Protein AF-A0A4R6TG02-F1 (afdb_monomer_lite)

Organism: NCBI:txid1325435

Foldseek 3Di:
DVVLLVVLVVLLVVLVVPLQPPQCLVCPLPPPDPCVVSLVSLVVSLVVCVVVVVVVSNVLSVLSNVLSVVSSVVSSDDDPVNVVSSVVSVCVSVVVVD

Radius of gyration: 13.08 Å; chains: 1; bounding box: 28×28×31 Å

pLDDT: mean 95.23, std 6.9, range [52.19, 98.56]

Sequence (98 aa):
MKQTIQKVETLFNKLEEFKNNKDFKKYGFSIAYKYNDWLKQVTDLKEKLASENKINEELLVLKLQNLGLSYAITKGAEVERTKKVKQELQDIIYKKNN

Secondary structure (DSSP, 8-state):
-HHHHHHHHHHHHHHHHHTT-HHHHHHTT-TTSTTHHHHHHHHHHHHHHHHTT-HHHHHHHHHHHHHHHHHHHTTT---HHHHHHHHHHHHHHHHHH-

Structure (mmCIF, N/CA/C/O backbone):
data_AF-A0A4R6TG02-F1
#
_entry.id   AF-A0A4R6TG02-F1
#
loop_
_atom_site.group_PDB
_atom_site.id
_atom_site.type_symbol
_atom_site.label_atom_id
_atom_site.label_alt_id
_atom_site.label_comp_id
_atom_site.label_asym_id
_atom_site.label_entity_id
_atom_site.label_seq_id
_atom_site.pdbx_PDB_ins_code
_atom_site.Cartn_x
_atom_site.Cartn_y
_atom_site.Cartn_z
_atom_site.occupancy
_atom_site.B_iso_or_equiv
_atom_site.auth_seq_id
_atom_site.auth_comp_id
_atom_site.auth_asym_id
_atom_site.auth_atom_id
_atom_site.pdbx_PDB_model_num
ATOM 1 N N . MET A 1 1 ? -12.108 1.581 12.150 1.00 82.25 1 MET A N 1
ATOM 2 C CA . MET A 1 1 ? -11.150 0.507 11.820 1.00 82.25 1 MET A CA 1
ATOM 3 C C . MET A 1 1 ? -11.588 -0.484 10.727 1.00 82.25 1 MET A C 1
ATOM 5 O O . MET A 1 1 ? -10.881 -0.548 9.732 1.00 82.25 1 MET A O 1
ATOM 9 N N . LYS A 1 2 ? -12.713 -1.226 10.826 1.00 88.12 2 LYS A N 1
ATOM 10 C CA . LYS A 1 2 ? -13.086 -2.289 9.844 1.00 88.12 2 LYS A CA 1
ATOM 11 C C . LYS A 1 2 ? -13.071 -1.840 8.370 1.00 88.12 2 LYS A C 1
ATOM 13 O O . LYS A 1 2 ? -12.447 -2.486 7.539 1.00 88.12 2 LYS A O 1
ATOM 18 N N . GLN A 1 3 ? -13.681 -0.692 8.061 1.00 91.25 3 GLN A N 1
ATOM 19 C CA . GLN A 1 3 ? -13.683 -0.134 6.698 1.00 91.25 3 GLN A CA 1
ATOM 20 C C . GLN A 1 3 ? -12.274 0.214 6.193 1.00 91.25 3 GLN A C 1
ATOM 22 O O . GLN A 1 3 ? -11.971 0.020 5.019 1.00 91.25 3 GLN A O 1
ATOM 27 N N . THR A 1 4 ? -11.397 0.720 7.067 1.00 93.75 4 THR A N 1
ATOM 28 C CA . THR A 1 4 ? -10.005 1.006 6.698 1.00 93.75 4 THR A CA 1
ATOM 29 C C . THR A 1 4 ? -9.261 -0.277 6.364 1.00 93.75 4 THR A C 1
ATOM 31 O O . THR A 1 4 ? -8.544 -0.309 5.372 1.00 93.75 4 THR A O 1
ATOM 34 N N . ILE A 1 5 ? -9.463 -1.339 7.145 1.00 94.75 5 ILE A N 1
ATOM 35 C CA . ILE A 1 5 ? -8.812 -2.634 6.915 1.00 94.75 5 ILE A CA 1
ATOM 36 C C . ILE A 1 5 ? -9.219 -3.211 5.560 1.00 94.75 5 ILE A C 1
ATOM 38 O O . ILE A 1 5 ? -8.345 -3.587 4.792 1.00 94.75 5 ILE A O 1
ATOM 42 N N . GLN A 1 6 ? -10.506 -3.163 5.207 1.00 95.56 6 GLN A N 1
ATOM 43 C CA . GLN A 1 6 ? -10.982 -3.606 3.889 1.00 95.56 6 GLN A CA 1
ATOM 44 C C . GLN A 1 6 ? -10.344 -2.814 2.734 1.00 95.56 6 GLN A C 1
ATOM 46 O O . GLN A 1 6 ? -9.969 -3.380 1.705 1.00 95.56 6 GLN A O 1
ATOM 51 N N . LYS A 1 7 ? -10.179 -1.494 2.900 1.00 96.75 7 LYS A N 1
ATOM 52 C CA . LYS A 1 7 ? -9.478 -0.660 1.911 1.00 96.75 7 LYS A CA 1
ATOM 53 C C . LYS A 1 7 ? -7.992 -1.001 1.822 1.00 96.75 7 LYS A C 1
ATOM 55 O O . LYS A 1 7 ? -7.463 -1.095 0.718 1.00 96.75 7 LYS A O 1
ATOM 60 N N . V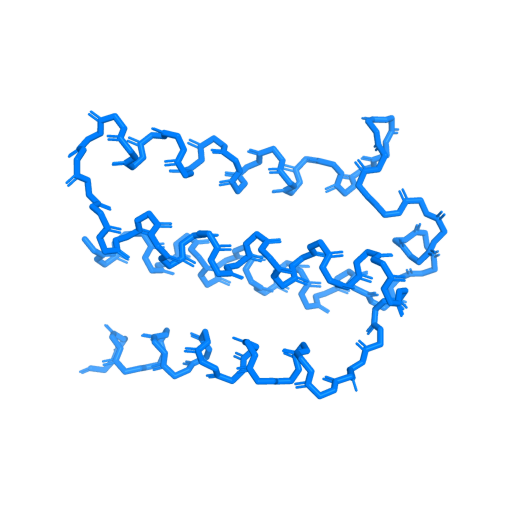AL A 1 8 ? -7.331 -1.195 2.962 1.00 97.44 8 VAL A N 1
ATOM 61 C CA . VAL A 1 8 ? -5.919 -1.595 3.039 1.00 97.44 8 VAL A CA 1
ATOM 62 C C . VAL A 1 8 ? -5.711 -2.954 2.384 1.00 97.44 8 VAL A C 1
ATOM 64 O O . VAL A 1 8 ? -4.793 -3.082 1.589 1.00 97.44 8 VAL A O 1
ATOM 67 N N . GLU A 1 9 ? -6.580 -3.929 2.639 1.00 97.50 9 GLU A N 1
ATOM 68 C CA . GLU A 1 9 ? -6.556 -5.249 2.004 1.00 97.50 9 GLU A CA 1
ATOM 69 C C . GLU A 1 9 ? -6.718 -5.145 0.483 1.00 97.50 9 GLU A C 1
ATOM 71 O O . GLU A 1 9 ? -5.919 -5.701 -0.267 1.00 97.50 9 GLU A O 1
ATOM 76 N N . THR A 1 10 ? -7.677 -4.343 0.013 1.00 97.94 10 THR A N 1
ATOM 77 C CA . THR A 1 10 ? -7.875 -4.096 -1.425 1.00 97.94 10 THR A CA 1
ATOM 78 C C . THR A 1 10 ? -6.625 -3.493 -2.073 1.00 97.94 10 THR A C 1
ATOM 80 O O . THR A 1 10 ? -6.190 -3.933 -3.137 1.00 97.94 10 THR A O 1
ATOM 83 N N . LEU A 1 11 ? -6.032 -2.473 -1.448 1.00 98.50 11 LEU A N 1
ATOM 84 C CA . LEU A 1 11 ? -4.829 -1.816 -1.961 1.00 98.50 11 LEU A CA 1
ATOM 85 C C . LEU A 1 11 ? -3.599 -2.730 -1.862 1.00 98.50 11 LEU A C 1
ATOM 87 O O . LEU A 1 11 ? -2.773 -2.734 -2.772 1.00 98.50 11 LEU A O 1
ATOM 91 N N . PHE A 1 12 ? -3.486 -3.528 -0.805 1.00 98.38 12 PHE A N 1
ATOM 92 C CA . PHE A 1 12 ? -2.435 -4.527 -0.640 1.00 98.38 12 PHE A CA 1
ATOM 93 C C . PHE A 1 12 ? -2.493 -5.592 -1.741 1.00 98.38 12 PHE A C 1
ATOM 95 O O . PHE A 1 12 ? -1.480 -5.842 -2.390 1.00 98.38 12 PHE A O 1
ATOM 102 N N . ASN A 1 13 ? -3.675 -6.137 -2.032 1.00 98.06 13 ASN A N 1
ATOM 103 C CA . ASN A 1 13 ? -3.849 -7.125 -3.099 1.00 98.06 13 ASN A CA 1
ATOM 104 C C . ASN A 1 13 ? -3.482 -6.545 -4.472 1.00 98.06 13 ASN A C 1
ATOM 106 O O . ASN A 1 13 ? -2.715 -7.159 -5.209 1.00 98.06 13 ASN A O 1
ATOM 110 N N . LYS A 1 14 ? -3.911 -5.310 -4.775 1.00 98.19 14 LYS A N 1
ATOM 111 C CA . LYS A 1 14 ? -3.484 -4.609 -6.000 1.00 98.19 14 LYS A CA 1
ATOM 112 C C . LYS A 1 14 ? -1.961 -4.487 -6.091 1.00 98.19 14 LYS A C 1
ATOM 114 O O . LYS A 1 14 ? -1.390 -4.738 -7.147 1.00 98.19 14 LYS A O 1
ATOM 119 N N . LEU A 1 15 ? -1.293 -4.108 -4.998 1.00 98.31 15 LEU A N 1
ATOM 120 C CA . LEU A 1 15 ? 0.168 -4.012 -4.963 1.00 98.31 15 LEU A CA 1
ATOM 121 C C . LEU A 1 15 ? 0.827 -5.362 -5.273 1.00 98.31 15 LEU A C 1
ATOM 123 O O . LEU A 1 15 ? 1.768 -5.417 -6.065 1.00 98.31 15 LEU A O 1
ATOM 127 N N . GLU A 1 16 ? 0.319 -6.446 -4.691 1.00 97.62 16 GLU A N 1
ATOM 128 C CA . GLU A 1 16 ? 0.801 -7.805 -4.950 1.00 97.62 16 GLU A CA 1
ATOM 129 C C . GLU A 1 16 ? 0.629 -8.226 -6.417 1.00 97.62 16 GLU A C 1
ATOM 131 O O . GLU A 1 16 ? 1.532 -8.854 -6.977 1.00 97.62 16 GLU A O 1
ATOM 136 N N . GLU A 1 17 ? -0.470 -7.826 -7.060 1.00 97.62 17 GLU A N 1
ATOM 137 C CA . GLU A 1 17 ? -0.732 -8.104 -8.477 1.00 97.62 17 GLU A CA 1
ATOM 138 C C . GLU A 1 17 ? 0.298 -7.437 -9.399 1.00 97.62 17 GLU A C 1
ATOM 140 O O . GLU A 1 17 ? 0.796 -8.067 -10.338 1.00 97.62 17 GLU A O 1
ATOM 145 N N . PHE A 1 18 ? 0.654 -6.170 -9.149 1.00 97.69 18 PHE A N 1
ATOM 146 C CA . PHE A 1 18 ? 1.517 -5.426 -10.071 1.00 97.69 18 PHE A CA 1
ATOM 147 C C . PHE A 1 18 ? 2.991 -5.339 -9.671 1.00 97.69 18 PHE A C 1
ATOM 149 O O . PHE A 1 18 ? 3.804 -4.992 -10.531 1.00 97.69 18 PHE A O 1
ATOM 156 N N . LYS A 1 19 ? 3.396 -5.670 -8.436 1.00 97.25 19 LYS A N 1
ATOM 157 C CA . LYS A 1 19 ? 4.799 -5.495 -7.989 1.00 97.25 19 LYS A CA 1
ATOM 158 C C . LYS A 1 19 ? 5.827 -6.211 -8.868 1.00 97.25 19 LYS A C 1
ATOM 160 O O . LYS A 1 19 ? 6.972 -5.781 -8.980 1.00 97.25 19 LYS A O 1
ATOM 165 N N . ASN A 1 20 ? 5.427 -7.304 -9.517 1.00 97.44 20 ASN A N 1
ATOM 166 C CA . ASN A 1 20 ? 6.286 -8.077 -10.411 1.00 97.44 20 ASN A CA 1
ATOM 167 C C . ASN A 1 20 ? 6.165 -7.694 -11.893 1.00 97.44 20 ASN A C 1
ATOM 169 O O . ASN A 1 20 ? 6.916 -8.217 -12.721 1.00 97.44 20 ASN A O 1
ATOM 173 N N . ASN A 1 21 ? 5.265 -6.777 -12.236 1.00 98.00 21 ASN A N 1
ATOM 174 C CA . ASN A 1 21 ? 5.046 -6.345 -13.605 1.00 98.00 21 ASN A CA 1
ATOM 175 C C . ASN A 1 21 ? 6.275 -5.592 -14.151 1.00 98.00 21 ASN A C 1
ATOM 177 O O . ASN A 1 21 ? 6.847 -4.741 -13.470 1.00 98.00 21 ASN A O 1
ATOM 181 N N . LYS A 1 22 ? 6.675 -5.884 -15.398 1.00 97.38 22 LYS A N 1
ATOM 182 C CA . LYS A 1 22 ? 7.855 -5.273 -16.045 1.00 97.38 22 LYS A CA 1
ATOM 183 C C . LYS A 1 22 ? 7.797 -3.748 -16.036 1.00 97.38 22 LYS A C 1
ATOM 185 O O . LYS A 1 22 ? 8.807 -3.097 -15.775 1.00 97.38 22 LYS A O 1
ATOM 190 N N . ASP A 1 23 ? 6.615 -3.195 -16.267 1.00 97.12 23 ASP A N 1
ATOM 191 C CA . ASP A 1 23 ? 6.408 -1.760 -16.260 1.00 97.12 23 ASP A CA 1
ATOM 192 C C . ASP A 1 23 ? 6.602 -1.161 -14.868 1.00 97.12 23 ASP A C 1
ATOM 194 O O . ASP A 1 23 ? 7.234 -0.119 -14.724 1.00 97.12 23 ASP A O 1
ATOM 198 N N . PHE A 1 24 ? 6.095 -1.832 -13.831 1.00 98.00 24 PHE A N 1
ATOM 199 C CA . PHE A 1 24 ? 6.245 -1.366 -12.455 1.00 98.00 24 PHE A CA 1
ATOM 200 C C . PHE A 1 24 ? 7.719 -1.373 -12.054 1.00 98.00 24 PHE A C 1
ATOM 202 O O . PHE A 1 24 ? 8.219 -0.403 -11.498 1.00 98.00 24 PHE A O 1
ATOM 209 N N . LYS A 1 25 ? 8.459 -2.421 -12.424 1.00 97.56 25 LYS A N 1
ATOM 210 C CA . LYS A 1 25 ? 9.906 -2.507 -12.173 1.00 97.56 25 LYS A CA 1
ATOM 211 C C . LYS A 1 25 ? 10.713 -1.419 -12.882 1.00 97.56 25 LYS A C 1
ATOM 213 O O . LYS A 1 25 ? 11.816 -1.102 -12.438 1.00 97.56 25 LYS A O 1
ATOM 218 N N . LYS A 1 26 ? 10.201 -0.893 -13.999 1.00 97.00 26 LYS A N 1
ATOM 219 C CA . LYS A 1 26 ? 10.862 0.144 -14.797 1.00 97.00 26 LYS A CA 1
ATOM 220 C C . LYS A 1 26 ? 10.493 1.554 -14.342 1.00 97.00 26 LYS A C 1
ATOM 222 O O . LYS A 1 26 ? 11.374 2.401 -14.256 1.00 97.00 26 LYS A O 1
ATOM 227 N N . TYR A 1 27 ? 9.214 1.799 -14.077 1.00 96.75 27 TYR A N 1
ATOM 228 C CA . TYR A 1 27 ? 8.673 3.143 -13.862 1.00 96.75 27 TYR A CA 1
ATOM 229 C C . T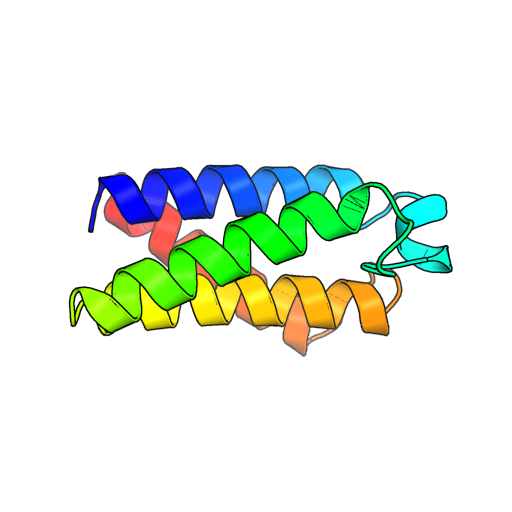YR A 1 27 ? 8.197 3.399 -12.428 1.00 96.75 27 TYR A C 1
ATOM 231 O O . TYR A 1 27 ? 7.997 4.556 -12.055 1.00 96.75 27 TYR A O 1
ATOM 239 N N . GLY A 1 28 ? 8.013 2.355 -11.618 1.00 97.00 28 GLY A N 1
ATOM 240 C CA . GLY A 1 28 ? 7.503 2.453 -10.252 1.00 97.00 28 GLY A CA 1
ATOM 241 C C . GLY A 1 28 ? 6.217 3.276 -10.182 1.00 97.00 28 GLY A C 1
ATOM 242 O O . GLY A 1 28 ? 5.263 3.026 -10.920 1.00 97.00 28 GLY A O 1
ATOM 243 N N . PHE A 1 29 ? 6.233 4.293 -9.319 1.00 97.81 29 PHE A N 1
ATOM 244 C CA . PHE A 1 29 ? 5.144 5.254 -9.119 1.00 97.81 29 PHE A CA 1
ATOM 245 C C . PHE A 1 29 ? 5.405 6.614 -9.784 1.00 97.81 29 PHE A C 1
ATOM 247 O O . PHE A 1 29 ? 4.960 7.643 -9.287 1.00 97.81 29 PHE A O 1
ATOM 254 N N . SER A 1 30 ? 6.153 6.648 -10.890 1.00 96.50 30 SER A N 1
ATOM 255 C CA . SER A 1 30 ? 6.377 7.893 -11.642 1.00 96.50 30 SER A CA 1
ATOM 256 C C . SER A 1 30 ? 5.049 8.575 -11.999 1.00 96.50 30 SER A C 1
ATOM 258 O O . SER A 1 30 ? 4.111 7.892 -12.400 1.00 96.50 30 SER A O 1
ATOM 260 N N . ILE A 1 31 ? 4.984 9.911 -11.913 1.00 92.75 31 ILE A N 1
ATOM 261 C CA . ILE A 1 31 ? 3.732 10.696 -12.010 1.00 92.75 31 ILE A CA 1
ATOM 262 C C . ILE A 1 31 ? 2.902 10.367 -13.263 1.00 92.75 31 ILE A C 1
ATOM 264 O O . ILE A 1 31 ? 1.680 10.268 -13.182 1.00 92.75 31 ILE A O 1
ATOM 268 N N . ALA A 1 32 ? 3.564 10.154 -14.403 1.00 93.31 32 ALA A N 1
ATOM 269 C CA . ALA A 1 32 ? 2.932 9.845 -15.688 1.00 93.31 32 ALA A CA 1
ATOM 270 C C . ALA A 1 32 ? 2.601 8.351 -15.892 1.00 93.31 32 ALA A C 1
ATOM 272 O O . ALA A 1 32 ? 2.218 7.953 -16.991 1.00 93.31 32 ALA A O 1
ATOM 273 N N . TYR A 1 33 ? 2.792 7.500 -14.879 1.00 94.00 33 TYR A N 1
ATOM 274 C CA . TYR A 1 33 ? 2.661 6.052 -15.006 1.00 94.00 33 TYR A CA 1
ATOM 275 C C . TYR A 1 33 ? 1.439 5.500 -14.268 1.00 94.00 33 TYR A C 1
ATOM 277 O O . TYR A 1 33 ? 1.096 5.955 -13.180 1.00 94.00 33 TYR A O 1
ATOM 285 N N . LYS A 1 34 ? 0.807 4.4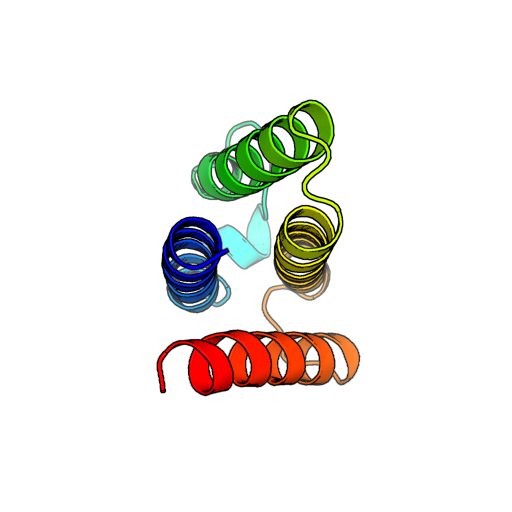61 -14.834 1.00 95.50 34 LYS A N 1
ATOM 286 C CA . LYS A 1 34 ? -0.483 3.915 -14.362 1.00 95.50 34 LYS A CA 1
ATOM 287 C C . LYS A 1 34 ? -0.508 3.517 -12.880 1.00 95.50 34 LYS A C 1
ATOM 289 O O . LYS A 1 34 ? -1.548 3.615 -12.244 1.00 95.50 34 LYS A O 1
ATOM 294 N N . TYR A 1 35 ? 0.626 3.100 -12.314 1.00 97.50 35 TYR A N 1
ATOM 295 C CA . TYR A 1 35 ? 0.696 2.686 -10.909 1.00 97.50 35 TYR A CA 1
ATOM 296 C C . TYR A 1 35 ? 0.744 3.859 -9.925 1.00 97.50 35 TYR A C 1
ATOM 298 O O . TYR A 1 35 ? 0.479 3.648 -8.745 1.00 97.50 35 TYR A O 1
ATOM 306 N N . ASN A 1 36 ? 1.023 5.090 -10.373 1.00 97.75 36 ASN A N 1
ATOM 307 C CA . ASN A 1 36 ? 0.957 6.275 -9.511 1.00 97.75 36 ASN A CA 1
ATOM 308 C C . ASN A 1 36 ? -0.446 6.478 -8.910 1.00 97.75 36 ASN A C 1
ATOM 310 O O . ASN A 1 36 ? -0.572 6.952 -7.786 1.00 97.75 36 ASN A O 1
ATOM 314 N N . ASP A 1 37 ? -1.499 6.038 -9.605 1.00 97.94 37 ASP A N 1
ATOM 315 C CA . ASP A 1 37 ? -2.865 6.067 -9.075 1.00 97.94 37 ASP A CA 1
ATOM 316 C C . ASP A 1 37 ? -3.008 5.262 -7.769 1.00 97.94 37 ASP A C 1
ATOM 318 O O . ASP A 1 37 ? -3.671 5.699 -6.831 1.00 97.94 37 ASP A O 1
ATOM 322 N N . TRP A 1 38 ? -2.302 4.131 -7.648 1.00 98.50 38 TRP A N 1
ATOM 323 C CA . TRP A 1 38 ? -2.256 3.370 -6.398 1.00 98.50 38 TRP A CA 1
ATOM 324 C C . TRP A 1 38 ? -1.613 4.181 -5.266 1.00 98.50 38 TRP A C 1
ATOM 326 O O . TRP A 1 38 ? -2.156 4.240 -4.162 1.00 98.50 38 TRP A O 1
ATOM 336 N N . LEU A 1 39 ? -0.480 4.843 -5.536 1.00 98.44 39 LEU A N 1
ATOM 337 C CA . LEU A 1 39 ? 0.219 5.653 -4.534 1.00 98.44 39 LEU A CA 1
ATOM 338 C C . LEU A 1 39 ? -0.628 6.853 -4.102 1.00 98.44 39 LEU A C 1
ATOM 340 O O . LEU A 1 39 ? -0.663 7.180 -2.913 1.00 98.44 39 LEU A O 1
ATOM 344 N N . LYS A 1 40 ? -1.351 7.464 -5.045 1.00 98.25 40 LYS A N 1
ATOM 345 C CA . LYS A 1 40 ? -2.314 8.527 -4.766 1.00 98.25 40 LYS A CA 1
ATOM 346 C C . LYS A 1 40 ? -3.432 8.031 -3.848 1.00 98.25 40 LYS A C 1
ATOM 348 O O . LYS A 1 40 ? -3.624 8.608 -2.787 1.00 98.25 40 LYS A O 1
ATOM 353 N N . GLN A 1 41 ? -4.084 6.911 -4.171 1.00 98.56 41 GLN A N 1
ATOM 354 C CA . GLN A 1 41 ? -5.142 6.332 -3.326 1.00 98.56 41 GLN A CA 1
ATOM 355 C C . GLN A 1 41 ? -4.670 6.040 -1.892 1.00 98.56 41 GLN A C 1
ATOM 357 O O . GLN A 1 41 ? -5.402 6.289 -0.932 1.00 98.56 41 GLN A O 1
ATOM 362 N N . VAL A 1 42 ? -3.451 5.513 -1.733 1.00 98.50 42 VAL A N 1
ATOM 363 C CA . VAL A 1 42 ? -2.852 5.256 -0.413 1.00 98.50 42 VAL A CA 1
ATOM 364 C C . VAL A 1 42 ? -2.578 6.565 0.334 1.00 98.50 42 VAL A C 1
ATOM 366 O O . VAL A 1 42 ? -2.852 6.652 1.532 1.00 98.50 42 VAL A O 1
ATOM 369 N N . THR A 1 43 ? -2.070 7.584 -0.362 1.00 98.31 43 THR A N 1
ATOM 370 C CA . THR A 1 43 ? -1.759 8.899 0.220 1.00 98.31 43 THR A CA 1
ATOM 371 C C . THR A 1 43 ? -3.030 9.625 0.655 1.00 98.31 43 THR A C 1
ATOM 373 O O . THR A 1 43 ? -3.127 10.006 1.820 1.00 98.31 43 THR A O 1
ATOM 376 N N . ASP A 1 44 ? -4.041 9.695 -0.213 1.00 98.56 44 ASP A N 1
ATOM 377 C CA . ASP A 1 44 ? -5.341 10.312 0.073 1.00 98.56 44 ASP A CA 1
ATOM 378 C C . ASP A 1 44 ? -6.023 9.635 1.277 1.00 98.56 44 ASP A C 1
ATOM 380 O O . ASP A 1 44 ? -6.594 10.293 2.150 1.00 98.56 44 ASP A O 1
ATOM 384 N N . LEU A 1 45 ? -5.942 8.299 1.369 1.00 98.44 45 LEU A N 1
ATOM 385 C CA . LEU A 1 45 ? -6.473 7.559 2.514 1.00 98.44 45 LEU A CA 1
ATOM 386 C C . LEU A 1 45 ? -5.721 7.902 3.807 1.00 98.44 45 LEU A C 1
ATOM 388 O O . LEU A 1 45 ? -6.362 8.080 4.844 1.00 98.44 45 LEU A O 1
ATOM 392 N N . LYS A 1 46 ? -4.388 7.996 3.757 1.00 98.44 46 LYS A N 1
ATOM 393 C CA . LYS A 1 46 ? -3.557 8.358 4.913 1.00 98.44 46 LYS A CA 1
ATOM 394 C C . LYS A 1 46 ? -3.896 9.762 5.415 1.00 98.44 46 LYS A C 1
ATOM 396 O O . LYS A 1 46 ? -4.150 9.934 6.602 1.00 98.44 46 LYS A O 1
ATOM 401 N N . GLU A 1 47 ? -3.946 10.743 4.517 1.00 98.25 47 GLU A N 1
ATOM 402 C CA . GLU A 1 47 ? -4.256 12.141 4.846 1.00 98.25 47 GLU A CA 1
ATOM 403 C C . GLU A 1 47 ? -5.664 12.299 5.414 1.00 98.25 47 GLU A C 1
ATOM 405 O O . GLU A 1 47 ? -5.857 12.973 6.429 1.00 98.25 47 GLU A O 1
ATOM 410 N N . LYS A 1 48 ? -6.643 11.598 4.832 1.00 98.12 48 LYS A N 1
ATOM 411 C CA . LYS A 1 48 ? -7.995 11.548 5.386 1.00 98.12 48 LYS A CA 1
ATOM 412 C C . LYS A 1 48 ? -7.992 11.026 6.825 1.00 98.12 48 LYS A C 1
ATOM 414 O O . LYS A 1 48 ? -8.600 11.644 7.694 1.00 98.12 48 LYS A O 1
ATOM 419 N N . LEU A 1 49 ? -7.318 9.909 7.099 1.00 98.12 49 LEU A N 1
ATOM 420 C CA . LEU A 1 49 ? -7.276 9.327 8.446 1.00 98.12 49 LEU A CA 1
ATOM 421 C C . LEU A 1 49 ? -6.569 10.239 9.454 1.00 98.12 49 LEU A C 1
ATOM 423 O O . LEU A 1 49 ? -7.040 10.347 10.587 1.00 98.12 49 LEU A O 1
ATOM 427 N N . ALA A 1 50 ? -5.507 10.927 9.027 1.00 97.50 50 ALA A N 1
ATOM 428 C CA . ALA A 1 50 ? -4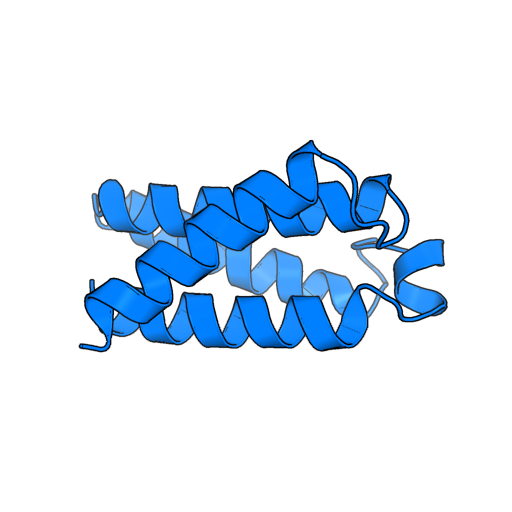.824 11.936 9.829 1.00 97.50 50 ALA A CA 1
ATOM 429 C C . ALA A 1 50 ? -5.769 13.099 10.184 1.00 97.50 50 ALA A C 1
ATOM 431 O O . ALA A 1 50 ? -5.894 13.451 11.355 1.00 97.50 50 ALA A O 1
ATOM 432 N N . SER A 1 51 ? -6.520 13.628 9.207 1.00 98.06 51 SER A N 1
ATOM 433 C CA . SER A 1 51 ? -7.515 14.691 9.448 1.00 98.06 51 SER A CA 1
ATOM 434 C C . SER A 1 51 ? -8.652 14.265 10.389 1.00 98.06 51 SER A C 1
ATOM 436 O O . SER A 1 51 ? -9.242 15.094 11.076 1.00 98.06 51 SER A O 1
ATOM 438 N N . GLU A 1 52 ? -8.936 12.963 10.454 1.00 97.50 52 GLU A N 1
ATOM 439 C CA . GLU A 1 52 ? -9.941 12.362 11.335 1.00 97.50 52 GLU A CA 1
ATOM 440 C C . GLU A 1 52 ? -9.357 11.914 12.694 1.00 97.50 52 GLU A C 1
ATOM 442 O O . GLU A 1 52 ? -10.073 11.296 13.483 1.00 97.50 52 GLU A O 1
ATOM 447 N N . ASN A 1 53 ? -8.074 12.189 12.980 1.00 96.81 53 ASN A N 1
ATOM 448 C CA . ASN A 1 53 ? -7.344 11.742 14.178 1.00 96.81 53 ASN A CA 1
ATOM 449 C C . ASN A 1 53 ? -7.373 10.214 14.408 1.00 96.81 53 ASN A C 1
ATOM 451 O O . ASN A 1 53 ? -7.307 9.728 15.541 1.00 96.81 53 ASN A O 1
ATOM 455 N N . LYS A 1 54 ? -7.453 9.417 13.335 1.00 96.69 54 LYS A N 1
ATOM 456 C CA . LYS A 1 54 ? -7.473 7.945 13.394 1.00 96.69 54 LYS A CA 1
ATOM 457 C C . LYS A 1 54 ? -6.059 7.368 13.331 1.00 96.69 54 LYS A C 1
ATOM 459 O O . LYS A 1 54 ? -5.693 6.699 12.368 1.00 96.69 54 LYS A O 1
ATOM 464 N N . ILE A 1 55 ? -5.269 7.624 14.374 1.00 95.56 55 ILE A N 1
ATOM 465 C CA . ILE A 1 55 ? -3.817 7.357 14.418 1.00 95.56 55 ILE A CA 1
ATOM 466 C C . ILE A 1 55 ? -3.468 5.888 14.108 1.00 95.56 55 ILE A C 1
ATOM 468 O O . ILE A 1 55 ? -2.558 5.610 13.330 1.00 95.56 55 ILE A O 1
ATOM 472 N N . ASN A 1 56 ? -4.194 4.922 14.680 1.00 94.62 56 ASN A N 1
ATOM 473 C CA . ASN A 1 56 ? -3.902 3.496 14.469 1.00 94.62 56 ASN A CA 1
ATOM 474 C C . ASN A 1 56 ? -4.179 3.056 13.024 1.00 94.62 56 ASN A C 1
ATOM 476 O O . ASN A 1 56 ? -3.423 2.280 12.437 1.00 94.62 56 ASN A O 1
ATOM 480 N N . GLU A 1 57 ? -5.273 3.545 12.445 1.00 96.19 57 GLU A N 1
ATOM 481 C CA . GLU A 1 57 ? -5.605 3.334 11.043 1.00 96.19 57 GLU A CA 1
ATOM 482 C C . GLU A 1 57 ? -4.620 4.031 10.101 1.00 96.19 57 GLU A C 1
ATOM 484 O O . GLU A 1 57 ? -4.221 3.439 9.099 1.00 96.19 57 GLU A O 1
ATOM 489 N N . GLU A 1 58 ? -4.206 5.257 10.416 1.00 97.56 58 GLU A N 1
ATOM 490 C CA . GLU A 1 58 ? -3.190 5.984 9.654 1.00 97.56 58 GLU A CA 1
ATOM 491 C C . GLU A 1 58 ? -1.868 5.207 9.635 1.00 97.56 58 GLU A C 1
ATOM 493 O O . GLU A 1 58 ? -1.293 4.993 8.566 1.00 97.56 58 GLU A O 1
ATOM 498 N N . LEU A 1 59 ? -1.422 4.708 10.793 1.00 96.56 59 LEU A N 1
ATOM 499 C CA . LEU A 1 59 ? -0.198 3.915 10.910 1.00 96.56 59 LEU A CA 1
ATOM 500 C C . LEU A 1 59 ? -0.257 2.641 10.053 1.00 96.56 59 LEU A C 1
ATOM 502 O O . LEU A 1 59 ? 0.740 2.261 9.434 1.00 96.56 59 LEU A O 1
ATOM 506 N N . LEU A 1 60 ? -1.422 1.994 9.976 1.00 96.88 60 LEU A N 1
ATOM 507 C CA . LEU A 1 60 ? -1.631 0.843 9.098 1.00 96.88 60 LEU A CA 1
ATOM 508 C C . LEU A 1 60 ? -1.461 1.220 7.616 1.00 96.88 60 LEU A C 1
ATOM 510 O O . LEU A 1 60 ? -0.775 0.516 6.872 1.00 96.88 60 LEU A O 1
ATOM 514 N N . VAL A 1 61 ? -2.043 2.341 7.187 1.00 98.19 61 VAL A N 1
ATOM 515 C CA . VAL A 1 61 ? -1.919 2.823 5.800 1.00 98.19 61 VAL A CA 1
ATOM 516 C C . VAL A 1 61 ? -0.485 3.256 5.490 1.00 98.19 61 VAL A C 1
ATOM 518 O O . VAL A 1 61 ? 0.024 2.957 4.410 1.00 98.19 61 VAL A O 1
ATOM 521 N N . LEU A 1 62 ? 0.213 3.867 6.449 1.00 98.00 62 LEU A N 1
ATOM 522 C CA . LEU A 1 62 ? 1.629 4.212 6.324 1.00 98.00 62 LEU A CA 1
ATOM 523 C C . LEU A 1 62 ? 2.506 2.966 6.120 1.00 98.00 62 LEU A C 1
ATOM 525 O O . LEU A 1 62 ? 3.418 2.980 5.291 1.00 98.00 62 LEU A O 1
ATOM 529 N N . LYS A 1 63 ? 2.227 1.862 6.828 1.00 97.81 63 LYS A N 1
ATOM 530 C CA . LYS A 1 63 ? 2.925 0.582 6.600 1.00 97.81 63 LYS A CA 1
ATOM 531 C C . LYS A 1 63 ? 2.725 0.075 5.172 1.00 97.81 63 LYS A C 1
ATOM 533 O O . LYS A 1 63 ? 3.700 -0.323 4.532 1.00 97.81 63 LYS A O 1
ATOM 538 N N . LEU A 1 64 ? 1.497 0.140 4.657 1.00 98.56 64 LEU A N 1
ATOM 539 C CA . LEU A 1 64 ? 1.198 -0.231 3.273 1.00 98.56 64 LEU A CA 1
ATOM 540 C C . LEU A 1 64 ? 1.944 0.661 2.268 1.00 98.56 64 LEU A C 1
ATOM 542 O O . LEU A 1 64 ? 2.558 0.149 1.331 1.00 98.56 64 LEU A O 1
ATOM 546 N N . GLN A 1 65 ? 1.949 1.978 2.489 1.00 98.50 65 GLN A N 1
ATOM 547 C CA . GLN A 1 65 ? 2.686 2.930 1.655 1.00 98.50 65 GLN A CA 1
ATOM 548 C C . GLN A 1 65 ? 4.180 2.589 1.608 1.00 98.50 65 GLN A C 1
ATOM 550 O O . GLN A 1 65 ? 4.769 2.501 0.530 1.00 98.50 65 GLN A O 1
ATOM 555 N N . ASN A 1 66 ? 4.779 2.320 2.769 1.00 97.69 66 ASN A N 1
ATOM 556 C CA . ASN A 1 66 ? 6.187 1.948 2.884 1.00 97.69 66 ASN A CA 1
ATOM 557 C C . ASN A 1 66 ? 6.517 0.633 2.169 1.00 97.69 66 ASN A C 1
ATOM 559 O O . ASN A 1 66 ? 7.592 0.523 1.572 1.00 97.69 66 ASN A O 1
ATOM 563 N N . LEU A 1 67 ? 5.617 -0.355 2.202 1.00 98.44 67 LEU A N 1
ATOM 564 C CA . LEU A 1 67 ? 5.787 -1.591 1.437 1.00 98.44 67 LEU A CA 1
ATOM 565 C C . LEU A 1 67 ? 5.803 -1.305 -0.069 1.00 98.44 67 LEU A C 1
ATOM 567 O O . LEU A 1 67 ? 6.723 -1.743 -0.761 1.00 98.44 67 LEU A O 1
ATOM 571 N N . GLY A 1 68 ? 4.839 -0.521 -0.560 1.00 98.25 68 GLY A N 1
ATOM 572 C CA . GLY A 1 68 ? 4.768 -0.128 -1.967 1.00 98.25 68 GLY A CA 1
ATOM 573 C C . GLY A 1 68 ? 6.035 0.583 -2.434 1.00 98.25 68 GLY A C 1
ATOM 574 O O . GLY A 1 68 ? 6.642 0.178 -3.427 1.00 98.25 68 GLY A O 1
ATOM 575 N N . LEU A 1 69 ? 6.477 1.604 -1.694 1.00 97.94 69 LEU A N 1
ATOM 576 C CA . LEU A 1 69 ? 7.712 2.338 -1.994 1.00 97.94 69 LEU A CA 1
ATOM 577 C C . LEU A 1 69 ? 8.939 1.419 -1.974 1.00 97.94 69 LEU A C 1
ATOM 579 O O . LEU A 1 69 ? 9.800 1.517 -2.847 1.00 97.94 69 LEU A O 1
ATOM 583 N N . SER A 1 70 ? 8.994 0.481 -1.025 1.00 98.06 70 SER A N 1
ATOM 584 C CA . SER A 1 70 ? 10.074 -0.505 -0.966 1.00 98.06 70 SER A CA 1
ATOM 585 C C . SER A 1 70 ? 10.086 -1.388 -2.212 1.00 98.06 70 SER A C 1
ATOM 587 O O . SER A 1 70 ? 11.148 -1.566 -2.800 1.00 98.06 70 SER A O 1
ATOM 589 N N . TYR A 1 71 ? 8.931 -1.870 -2.681 1.00 98.44 71 TYR A N 1
ATOM 590 C CA . TYR A 1 71 ? 8.859 -2.621 -3.937 1.00 98.44 71 TYR A CA 1
ATOM 591 C C . TYR A 1 71 ? 9.225 -1.781 -5.162 1.00 98.44 71 TYR A C 1
ATOM 593 O O . TYR A 1 71 ? 9.843 -2.314 -6.081 1.00 98.44 71 TYR A O 1
ATOM 601 N N . ALA A 1 72 ? 8.905 -0.487 -5.195 1.00 97.31 72 ALA A N 1
ATOM 602 C CA . ALA A 1 72 ? 9.356 0.383 -6.282 1.00 97.31 72 ALA A CA 1
ATOM 603 C C . ALA A 1 72 ? 10.895 0.488 -6.316 1.00 97.31 72 ALA A C 1
ATOM 605 O O . ALA A 1 72 ? 11.497 0.354 -7.381 1.00 97.31 72 ALA A O 1
ATOM 606 N N . ILE A 1 73 ? 11.537 0.640 -5.151 1.00 96.88 73 ILE A N 1
ATOM 607 C CA . ILE A 1 73 ? 13.003 0.709 -5.014 1.00 96.88 73 ILE A CA 1
ATOM 608 C C . ILE A 1 73 ? 13.662 -0.630 -5.374 1.00 96.88 73 ILE A C 1
ATOM 610 O O . ILE A 1 73 ? 14.641 -0.669 -6.117 1.00 96.88 73 ILE A O 1
ATOM 614 N N . THR A 1 74 ? 13.123 -1.745 -4.874 1.00 97.25 74 THR A N 1
ATOM 615 C CA . THR A 1 74 ? 13.702 -3.085 -5.063 1.00 97.25 74 THR A CA 1
ATOM 616 C C . THR A 1 74 ? 13.239 -3.775 -6.345 1.00 97.25 74 THR A C 1
ATOM 618 O O . THR A 1 74 ? 13.523 -4.957 -6.544 1.00 97.25 74 THR A O 1
ATOM 621 N N . LYS A 1 75 ? 12.514 -3.071 -7.224 1.00 96.62 75 LYS A N 1
ATOM 622 C CA . LYS A 1 75 ? 11.944 -3.623 -8.466 1.00 96.62 75 LYS A CA 1
ATOM 623 C C . LYS A 1 75 ? 11.105 -4.884 -8.208 1.00 96.62 75 LYS A C 1
ATOM 625 O O . LYS A 1 75 ? 11.229 -5.895 -8.905 1.00 96.62 75 LYS A O 1
ATOM 630 N N . GLY A 1 76 ? 10.265 -4.826 -7.179 1.00 95.00 76 GLY A N 1
ATOM 631 C CA . GLY A 1 76 ? 9.336 -5.884 -6.780 1.00 95.00 76 GLY A CA 1
ATOM 632 C C . GLY A 1 76 ? 9.958 -7.035 -5.993 1.00 95.00 76 GLY A C 1
ATOM 633 O O . GLY A 1 76 ? 9.260 -8.011 -5.710 1.00 95.00 76 GLY A O 1
ATOM 634 N N . ALA A 1 77 ? 11.251 -6.964 -5.659 1.00 95.38 77 ALA A N 1
ATOM 635 C CA . ALA A 1 77 ? 11.942 -8.055 -4.984 1.00 95.38 77 ALA A CA 1
ATOM 636 C C . ALA A 1 77 ? 11.488 -8.218 -3.527 1.00 95.38 77 ALA A C 1
ATOM 638 O O . ALA A 1 77 ? 11.306 -7.240 -2.799 1.00 95.38 77 ALA A O 1
ATOM 639 N N . GLU A 1 78 ? 11.377 -9.479 -3.103 1.00 95.88 78 GLU A N 1
ATOM 640 C CA . GLU A 1 78 ? 11.114 -9.862 -1.717 1.00 95.88 78 GLU A CA 1
ATOM 641 C C . GLU A 1 78 ? 12.424 -9.894 -0.919 1.00 95.88 78 GLU A C 1
ATOM 643 O O . GLU A 1 78 ? 13.060 -10.941 -0.772 1.00 95.88 78 GLU A O 1
ATOM 648 N N . VAL A 1 79 ? 12.834 -8.733 -0.414 1.00 95.62 79 VAL A N 1
ATOM 649 C CA . VAL A 1 79 ? 13.970 -8.596 0.509 1.00 95.62 79 VAL A CA 1
ATOM 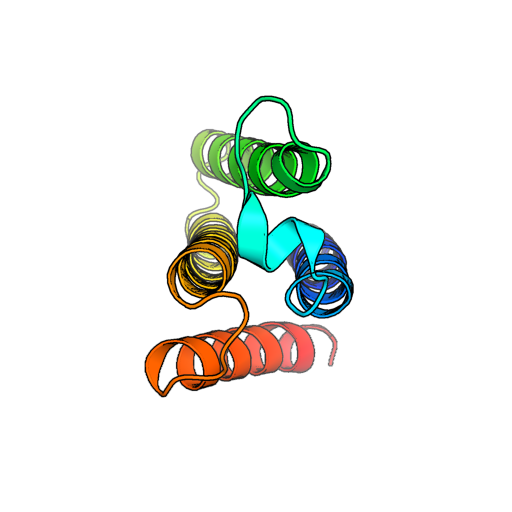650 C C . VAL A 1 79 ? 13.498 -8.726 1.958 1.00 95.62 79 VAL A C 1
ATOM 652 O O . VAL A 1 79 ? 12.301 -8.684 2.233 1.00 95.62 79 VAL A O 1
ATOM 655 N N . GLU A 1 80 ? 14.423 -8.866 2.906 1.00 95.31 80 GLU A N 1
ATOM 656 C CA . GLU A 1 80 ? 14.095 -9.029 4.331 1.00 95.31 80 GLU A CA 1
ATOM 657 C C . GLU A 1 80 ? 13.092 -7.975 4.832 1.00 95.31 80 GLU A C 1
ATOM 659 O O . GLU A 1 80 ? 12.059 -8.312 5.413 1.00 95.31 80 GLU A O 1
ATOM 664 N N . ARG A 1 81 ? 13.331 -6.699 4.500 1.00 91.25 81 ARG A N 1
ATOM 665 C CA . ARG A 1 81 ? 12.437 -5.595 4.867 1.00 91.25 81 ARG A CA 1
ATOM 666 C C . ARG A 1 81 ? 11.030 -5.741 4.279 1.00 91.25 81 ARG A C 1
ATOM 668 O O . ARG A 1 81 ? 10.062 -5.532 5.005 1.00 91.25 81 ARG A O 1
ATOM 675 N N . THR A 1 82 ? 10.891 -6.072 2.992 1.00 95.50 82 THR A N 1
ATOM 676 C CA . THR A 1 82 ? 9.563 -6.178 2.360 1.00 95.50 82 THR A CA 1
ATOM 677 C C . THR A 1 82 ? 8.807 -7.388 2.883 1.00 95.50 82 THR A C 1
ATOM 679 O O . THR A 1 82 ? 7.625 -7.260 3.182 1.00 95.50 82 THR A O 1
ATOM 682 N N . LYS A 1 83 ? 9.493 -8.520 3.092 1.00 97.12 83 LYS A N 1
ATOM 683 C CA . LYS A 1 83 ? 8.911 -9.727 3.697 1.00 97.12 83 LYS A CA 1
ATOM 684 C C . LYS A 1 83 ? 8.351 -9.439 5.086 1.00 97.12 83 LYS A C 1
ATOM 686 O O . LYS A 1 83 ? 7.202 -9.774 5.353 1.00 97.12 83 LYS A O 1
ATOM 691 N N . LYS A 1 84 ? 9.130 -8.761 5.937 1.00 96.12 84 LYS A N 1
ATOM 692 C CA . LYS A 1 84 ? 8.703 -8.403 7.294 1.00 96.12 84 LYS A CA 1
ATOM 693 C C . LYS A 1 84 ? 7.461 -7.509 7.286 1.00 96.12 84 LYS A C 1
ATOM 695 O O . LYS A 1 84 ? 6.472 -7.830 7.934 1.00 96.12 84 LYS A O 1
ATOM 700 N N . VAL A 1 85 ? 7.481 -6.416 6.519 1.00 95.75 85 VAL A N 1
ATOM 701 C CA . VAL A 1 85 ? 6.342 -5.480 6.457 1.00 95.75 85 VAL A CA 1
ATOM 702 C C . VAL A 1 85 ? 5.103 -6.145 5.851 1.00 95.75 85 VAL A C 1
ATOM 704 O O . VAL A 1 85 ? 3.993 -5.934 6.337 1.00 95.75 85 VAL A O 1
ATOM 707 N N . LYS A 1 86 ? 5.283 -6.975 4.819 1.00 96.56 86 LYS A N 1
ATOM 708 C CA . LYS A 1 86 ? 4.210 -7.765 4.212 1.00 96.56 86 LYS A CA 1
ATOM 709 C C . LYS A 1 86 ? 3.564 -8.710 5.222 1.00 96.56 86 LYS A C 1
ATOM 711 O O . LYS A 1 86 ? 2.342 -8.712 5.333 1.00 96.56 86 LYS A O 1
ATOM 716 N N . GLN A 1 87 ? 4.365 -9.445 5.988 1.00 96.25 87 GLN A N 1
ATOM 717 C CA . GLN A 1 87 ? 3.859 -10.353 7.014 1.00 96.25 87 GLN A CA 1
ATOM 718 C C . GLN A 1 87 ? 3.099 -9.601 8.116 1.00 96.25 87 GLN A C 1
ATOM 720 O O . GLN A 1 87 ? 1.995 -9.995 8.474 1.00 96.25 87 GLN A O 1
ATOM 725 N N . GLU A 1 88 ? 3.622 -8.465 8.589 1.00 95.12 88 GLU A N 1
ATOM 726 C CA . GLU A 1 88 ? 2.917 -7.619 9.563 1.00 95.12 88 GLU A CA 1
ATOM 727 C C . GLU A 1 88 ? 1.557 -7.122 9.038 1.00 95.12 88 GLU A C 1
ATOM 729 O O . GLU A 1 88 ? 0.576 -7.097 9.782 1.00 95.12 88 GLU A O 1
ATOM 734 N N . LEU A 1 89 ? 1.481 -6.722 7.764 1.00 95.56 89 LEU A N 1
ATOM 735 C CA . LEU A 1 89 ? 0.226 -6.298 7.134 1.00 95.56 89 LEU A CA 1
ATOM 736 C C . LEU A 1 89 ? -0.769 -7.456 7.028 1.00 95.56 89 LEU A C 1
ATOM 738 O O . LEU A 1 89 ? -1.935 -7.282 7.382 1.00 95.56 89 LEU A O 1
ATOM 742 N N . GLN A 1 90 ? -0.309 -8.628 6.588 1.00 95.38 90 GLN A N 1
ATOM 743 C CA . GLN A 1 90 ? -1.134 -9.834 6.490 1.00 95.38 90 GLN A CA 1
ATOM 744 C C . GLN A 1 90 ? -1.688 -10.248 7.855 1.00 95.38 90 GLN A C 1
ATOM 746 O O . GLN A 1 90 ? -2.883 -10.517 7.963 1.00 95.38 90 GLN A O 1
ATOM 751 N N . ASP A 1 91 ? -0.866 -10.209 8.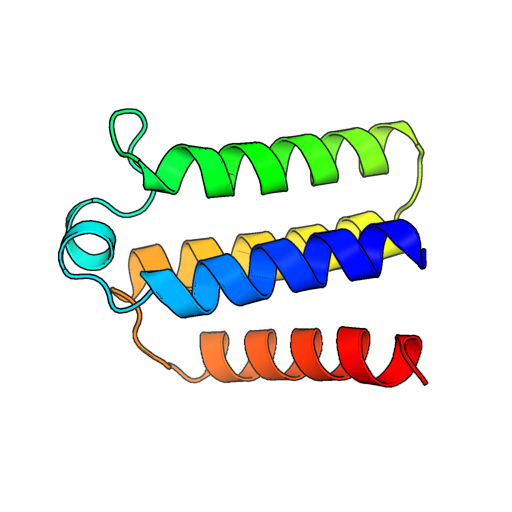905 1.00 94.69 91 ASP A N 1
ATOM 752 C CA . ASP A 1 91 ? -1.298 -10.507 10.271 1.00 94.69 91 ASP A CA 1
ATOM 753 C C . ASP A 1 91 ? -2.392 -9.545 10.746 1.00 94.69 91 ASP A C 1
ATOM 755 O O . ASP A 1 91 ? -3.368 -9.977 11.361 1.00 94.69 91 ASP A O 1
ATOM 759 N N . ILE A 1 92 ? -2.256 -8.244 10.470 1.00 93.06 92 ILE A N 1
ATOM 760 C CA . ILE A 1 92 ? -3.253 -7.240 10.868 1.00 93.06 92 ILE A CA 1
ATOM 761 C C . ILE A 1 92 ? -4.565 -7.435 10.102 1.00 93.06 92 ILE A C 1
ATOM 763 O O . ILE A 1 92 ? -5.632 -7.369 10.714 1.00 93.06 92 ILE A O 1
ATOM 767 N N . ILE A 1 93 ? -4.493 -7.681 8.791 1.00 91.81 93 ILE A N 1
ATOM 768 C CA . ILE A 1 93 ? -5.669 -7.924 7.943 1.00 91.81 93 ILE A CA 1
ATOM 769 C C . ILE A 1 93 ? -6.390 -9.199 8.410 1.00 91.81 93 ILE A C 1
ATOM 771 O O . ILE A 1 93 ? -7.588 -9.166 8.690 1.00 91.81 93 ILE A O 1
ATOM 775 N N . TYR A 1 94 ? -5.657 -10.301 8.590 1.00 86.94 94 TYR A N 1
ATOM 776 C CA . TYR A 1 94 ? -6.221 -11.598 8.965 1.00 86.94 94 TYR A CA 1
ATOM 777 C C . TYR A 1 94 ? -6.806 -11.617 10.385 1.00 86.94 94 TYR A C 1
ATOM 779 O O . TYR A 1 94 ? -7.916 -12.109 10.589 1.00 86.94 94 TYR A O 1
ATOM 787 N N . LYS A 1 95 ? -6.103 -11.049 11.377 1.00 83.44 95 LYS A N 1
ATOM 788 C CA . LYS A 1 95 ? -6.559 -11.021 12.785 1.00 83.44 95 LYS A CA 1
ATOM 789 C C . LYS A 1 95 ? -7.773 -10.132 13.033 1.00 83.44 95 LYS A C 1
ATOM 791 O O . LYS A 1 95 ? -8.340 -10.191 14.114 1.00 83.44 95 LYS A O 1
ATOM 796 N N . LYS A 1 96 ? -8.106 -9.236 12.106 1.00 69.88 96 LYS A N 1
ATOM 797 C CA . LYS A 1 96 ? -9.223 -8.290 12.251 1.00 69.88 96 LYS A CA 1
ATOM 798 C C . LYS A 1 96 ? -10.430 -8.651 11.384 1.00 69.88 96 LYS A C 1
ATOM 800 O O . LYS A 1 96 ? -11.481 -8.031 11.548 1.00 69.88 96 LYS A O 1
ATOM 805 N N . ASN A 1 97 ? -10.260 -9.607 10.469 1.00 59.88 97 ASN A N 1
ATOM 806 C CA . ASN A 1 97 ? -11.334 -10.217 9.689 1.00 59.88 97 ASN A CA 1
ATOM 807 C C . ASN A 1 97 ? -11.949 -11.447 10.396 1.00 59.88 97 ASN A C 1
ATOM 809 O O . ASN A 1 97 ? -13.061 -11.829 10.036 1.00 59.88 97 ASN A O 1
ATOM 813 N N . ASN A 1 98 ? -11.263 -12.008 11.401 1.00 52.19 98 ASN A N 1
ATOM 814 C CA . ASN A 1 98 ? -11.770 -13.001 12.360 1.00 52.19 98 ASN A CA 1
ATOM 815 C C . ASN A 1 98 ? -12.052 -12.348 13.719 1.00 52.19 98 ASN A C 1
ATOM 817 O O . ASN A 1 98 ? -12.924 -12.870 14.444 1.00 52.19 98 ASN A O 1
#